Protein AF-A0AAJ6DPE8-F1 (afdb_monomer)

Foldseek 3Di:
DDADPVLLVLVVQLVVLVVQLVVDDDPSNVVSVVSNVVSVVVNLVVLVVVCVVVVNDSVVNVVVSCVSNDDPPPPPPPPPDDDDDDDDDDDDD

Sequence (93 aa):
MDIPRRLIELRRAVDAADNRYRSNSGENATVALAVWSDATAALARGIAEYAEETGTSRQELERAVEEAAGPRTPPAPRRSGPRPRHAIDNAER

Radius of gyration: 23.64 Å; Cα contacts (8 Å, |Δi|>4): 56; chains: 1; bounding box: 33×76×33 Å

Nearest PDB structures (foldseek):
  4afl-assembly3_D  TM=6.133E-01  e=2.049E+00  Homo sapiens

Mean predicted aligned error: 11.29 Å

Secondary structure (DSSP, 8-state):
-PPPHHHHHHHHHHHHHHHHHHT--THHHHHHHHHHHHHHHHHHHHHHHHHHHHT--HHHHHHHHHHHHS---PPPP----PPPP--------

Solvent-accessible surface area (backbone atoms only — not comparable to full-atom values): 5581 Å² total; per-residue (Å²): 134,88,75,62,66,67,56,32,50,31,48,48,48,25,54,53,25,48,55,49,24,77,73,39,62,72,72,56,21,56,55,26,46,51,53,23,50,53,31,45,53,52,36,54,49,54,46,48,54,52,18,66,76,68,72,44,57,56,68,61,48,54,51,51,39,48,67,71,46,44,80,85,68,70,79,72,80,78,75,74,72,84,78,84,81,84,84,87,76,93,74,91,130

Structure (mmCIF, N/CA/C/O backbone):
data_AF-A0AAJ6DPE8-F1
#
_entry.id   AF-A0AAJ6DPE8-F1
#
loop_
_atom_site.group_PDB
_atom_site.id
_atom_site.type_symbol
_atom_site.label_atom_id
_atom_site.label_alt_id
_atom_site.label_comp_id
_atom_site.label_asym_id
_atom_site.label_entity_id
_atom_site.label_seq_id
_atom_site.pdbx_PDB_ins_code
_atom_site.Cartn_x
_atom_site.Cartn_y
_atom_site.Cartn_z
_atom_site.occupancy
_atom_site.B_iso_or_equiv
_atom_site.auth_seq_id
_atom_site.auth_comp_id
_atom_site.auth_asym_id
_atom_site.auth_atom_id
_atom_site.pdbx_PDB_model_num
ATOM 1 N N . MET A 1 1 ? -10.571 -8.903 13.334 1.00 71.12 1 MET A N 1
ATOM 2 C CA . MET A 1 1 ? -10.496 -7.641 12.578 1.00 71.12 1 MET A CA 1
ATOM 3 C C . MET A 1 1 ? -10.749 -7.967 11.125 1.00 71.12 1 MET A C 1
ATOM 5 O O . MET A 1 1 ? -10.099 -8.877 10.627 1.00 71.12 1 MET A O 1
ATOM 9 N N . ASP A 1 2 ? -11.708 -7.298 10.491 1.00 85.31 2 ASP A N 1
ATOM 10 C CA . ASP A 1 2 ? -11.911 -7.425 9.047 1.00 85.31 2 ASP A CA 1
ATOM 11 C C . ASP A 1 2 ? -11.019 -6.393 8.344 1.00 85.31 2 ASP A C 1
ATOM 13 O O . ASP A 1 2 ? -11.075 -5.204 8.669 1.00 85.31 2 ASP A O 1
ATOM 17 N N . ILE A 1 3 ? -10.123 -6.854 7.470 1.00 90.19 3 ILE A N 1
ATOM 18 C CA . ILE A 1 3 ? -9.179 -5.988 6.753 1.00 90.19 3 ILE A CA 1
ATOM 19 C C . ILE A 1 3 ? -9.790 -5.664 5.389 1.00 90.19 3 ILE A C 1
ATOM 21 O O . ILE A 1 3 ? -10.068 -6.590 4.619 1.00 90.19 3 ILE A O 1
ATOM 25 N N . PRO A 1 4 ? -9.946 -4.378 5.030 1.00 92.56 4 PRO A N 1
ATOM 26 C CA . PRO A 1 4 ? -10.479 -4.002 3.735 1.00 92.56 4 PRO A CA 1
ATOM 27 C C . PRO A 1 4 ? -9.662 -4.618 2.604 1.00 92.56 4 PRO A C 1
ATOM 29 O O . PRO A 1 4 ? -8.436 -4.481 2.541 1.00 92.56 4 PRO A O 1
ATOM 32 N N . ARG A 1 5 ? -10.359 -5.232 1.644 1.00 93.44 5 ARG A N 1
ATOM 33 C CA . ARG A 1 5 ? -9.740 -5.846 0.461 1.00 93.44 5 ARG A CA 1
ATOM 34 C C . ARG A 1 5 ? -8.792 -4.893 -0.275 1.00 93.44 5 ARG A C 1
ATOM 36 O O . ARG A 1 5 ? -7.747 -5.326 -0.750 1.00 93.44 5 ARG A O 1
ATOM 43 N N . ARG A 1 6 ? -9.123 -3.598 -0.302 1.00 94.38 6 ARG A N 1
ATOM 44 C CA . ARG A 1 6 ? -8.292 -2.542 -0.892 1.00 94.38 6 ARG A CA 1
ATOM 45 C C . ARG A 1 6 ? -6.885 -2.490 -0.283 1.00 94.38 6 ARG A C 1
ATOM 47 O O . ARG A 1 6 ? -5.925 -2.354 -1.030 1.00 94.38 6 ARG A O 1
ATOM 54 N N . LEU A 1 7 ? -6.736 -2.633 1.038 1.00 95.12 7 LEU A N 1
ATOM 55 C CA . LEU A 1 7 ? -5.420 -2.604 1.695 1.00 95.12 7 LEU A CA 1
ATOM 56 C C . LEU A 1 7 ? -4.585 -3.842 1.347 1.00 95.12 7 LEU A C 1
ATOM 58 O O . LEU A 1 7 ? -3.384 -3.736 1.108 1.00 95.12 7 LEU A O 1
ATOM 62 N N . ILE A 1 8 ? -5.237 -5.003 1.237 1.00 94.81 8 ILE A N 1
ATOM 63 C CA . ILE A 1 8 ? -4.600 -6.255 0.803 1.00 94.81 8 ILE A CA 1
ATOM 64 C C . ILE A 1 8 ? -4.096 -6.124 -0.642 1.00 94.81 8 ILE A C 1
ATOM 66 O O . ILE A 1 8 ? -2.984 -6.543 -0.963 1.00 94.81 8 ILE A O 1
ATOM 70 N N . GLU A 1 9 ? -4.901 -5.538 -1.527 1.00 94.69 9 GLU A N 1
ATOM 71 C CA . GLU A 1 9 ? -4.533 -5.309 -2.928 1.00 94.69 9 GLU A CA 1
ATOM 72 C C . GLU A 1 9 ? -3.394 -4.290 -3.065 1.00 94.69 9 GLU A C 1
ATOM 74 O O . GLU A 1 9 ? -2.465 -4.527 -3.836 1.00 94.69 9 GLU A O 1
ATOM 79 N N . LEU A 1 10 ? -3.403 -3.218 -2.264 1.00 95.44 10 LEU A N 1
ATOM 80 C CA . LEU A 1 10 ? -2.303 -2.252 -2.205 1.00 95.44 10 LEU A CA 1
ATOM 81 C C . LEU A 1 10 ? -0.996 -2.902 -1.740 1.00 95.44 10 LEU A C 1
ATOM 83 O O . LEU A 1 10 ? 0.042 -2.678 -2.359 1.00 95.44 10 LEU A O 1
ATOM 87 N N . ARG A 1 11 ? -1.030 -3.764 -0.713 1.00 95.44 11 ARG A N 1
ATOM 88 C CA . ARG A 1 11 ? 0.172 -4.492 -0.276 1.00 95.44 11 ARG A CA 1
ATOM 89 C C . ARG A 1 11 ? 0.718 -5.403 -1.372 1.00 95.44 11 ARG A C 1
ATOM 91 O O . ARG A 1 11 ? 1.909 -5.364 -1.654 1.00 95.44 11 ARG A O 1
ATOM 98 N N . ARG A 1 12 ? -0.149 -6.139 -2.068 1.00 93.50 12 ARG A N 1
ATOM 99 C CA . ARG A 1 12 ? 0.27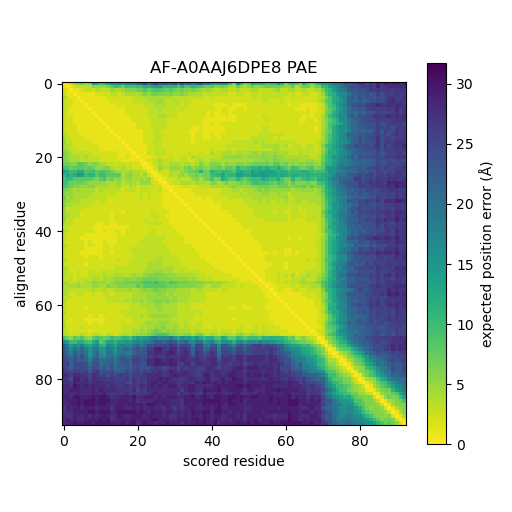4 -6.970 -3.209 1.00 93.50 12 ARG A CA 1
ATOM 100 C C . ARG A 1 12 ? 0.863 -6.150 -4.354 1.00 93.50 12 ARG A C 1
ATOM 102 O O . ARG A 1 12 ? 1.785 -6.618 -5.016 1.00 93.50 12 ARG A O 1
ATOM 109 N N . ALA A 1 13 ? 0.345 -4.947 -4.598 1.00 93.94 13 ALA A N 1
ATOM 110 C CA . ALA A 1 13 ? 0.903 -4.042 -5.597 1.00 93.94 13 ALA A CA 1
ATOM 111 C C . ALA A 1 13 ? 2.315 -3.574 -5.207 1.00 93.94 13 ALA A C 1
ATOM 113 O O . ALA A 1 13 ? 3.201 -3.572 -6.061 1.00 93.94 13 ALA A O 1
ATOM 114 N N . VAL A 1 14 ? 2.541 -3.254 -3.926 1.00 94.00 14 VAL A N 1
ATOM 115 C CA . VAL A 1 14 ? 3.877 -2.943 -3.388 1.00 94.00 14 VAL A CA 1
ATOM 116 C C . VAL A 1 14 ? 4.830 -4.119 -3.593 1.00 94.00 14 VAL A C 1
ATOM 118 O O . VAL A 1 14 ? 5.907 -3.926 -4.153 1.00 94.00 14 VAL A O 1
ATOM 121 N N . ASP A 1 15 ? 4.421 -5.334 -3.220 1.00 93.12 15 ASP A N 1
ATOM 122 C CA . ASP A 1 15 ? 5.262 -6.531 -3.348 1.00 93.12 15 ASP A CA 1
ATOM 123 C C . ASP A 1 15 ? 5.612 -6.825 -4.824 1.00 93.12 15 ASP A C 1
ATOM 125 O O . ASP A 1 15 ? 6.755 -7.138 -5.165 1.00 93.12 15 ASP A O 1
ATOM 129 N 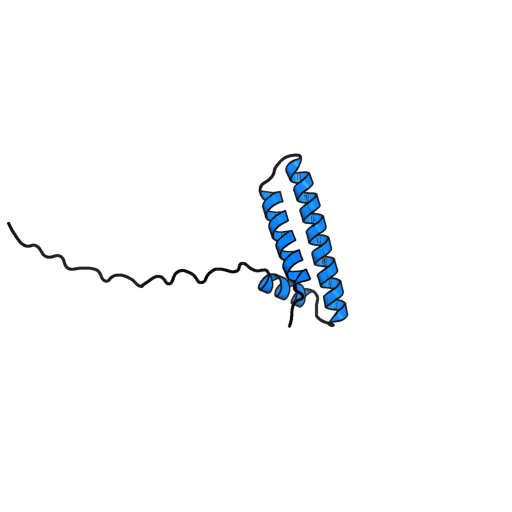N . ALA A 1 16 ? 4.645 -6.675 -5.736 1.00 91.12 16 ALA A N 1
ATOM 130 C CA . ALA A 1 16 ? 4.870 -6.842 -7.171 1.00 91.12 16 ALA A CA 1
ATOM 131 C C . ALA A 1 16 ? 5.821 -5.774 -7.745 1.00 91.12 16 ALA A C 1
ATOM 133 O O . ALA A 1 16 ? 6.677 -6.090 -8.579 1.00 91.12 16 ALA A O 1
ATOM 134 N N . ALA A 1 17 ? 5.685 -4.520 -7.302 1.00 89.88 17 ALA A N 1
ATOM 135 C CA . ALA A 1 17 ? 6.541 -3.416 -7.721 1.00 89.88 17 ALA A CA 1
ATOM 136 C C . ALA A 1 17 ? 7.973 -3.559 -7.183 1.00 89.88 17 ALA A C 1
ATOM 138 O O . ALA A 1 17 ? 8.919 -3.347 -7.939 1.00 89.88 17 ALA A O 1
ATOM 139 N N . ASP A 1 18 ? 8.142 -3.995 -5.932 1.00 89.19 18 ASP A N 1
ATOM 140 C CA . ASP A 1 18 ? 9.450 -4.291 -5.332 1.00 89.19 18 ASP A CA 1
ATOM 141 C C . ASP A 1 18 ? 10.162 -5.412 -6.101 1.00 89.19 18 ASP A C 1
ATOM 143 O O . ASP A 1 18 ? 11.311 -5.259 -6.521 1.00 89.19 18 ASP A O 1
ATOM 147 N N . ASN A 1 19 ? 9.454 -6.508 -6.402 1.00 89.69 19 ASN A N 1
ATOM 148 C CA . ASN A 1 19 ? 10.014 -7.596 -7.202 1.00 89.69 19 ASN A CA 1
ATOM 149 C C . ASN A 1 19 ? 10.444 -7.124 -8.603 1.00 89.69 19 ASN A C 1
ATOM 151 O O . ASN A 1 19 ? 11.506 -7.509 -9.101 1.00 89.69 19 ASN A O 1
ATOM 155 N N . ARG A 1 20 ? 9.647 -6.255 -9.238 1.00 87.44 20 ARG A N 1
ATOM 156 C CA . ARG A 1 20 ? 9.994 -5.658 -10.533 1.00 87.44 20 ARG A CA 1
ATOM 157 C C . ARG A 1 20 ? 11.211 -4.745 -10.421 1.00 87.44 20 ARG A C 1
ATOM 159 O O . ARG A 1 20 ? 12.086 -4.838 -11.276 1.00 87.44 20 ARG A O 1
ATOM 166 N N . TYR A 1 21 ? 11.288 -3.900 -9.397 1.00 85.38 21 TYR A N 1
ATOM 167 C CA . TYR A 1 21 ? 12.427 -3.014 -9.165 1.00 85.38 21 TYR A CA 1
ATOM 168 C C . TYR A 1 21 ? 13.726 -3.804 -9.008 1.00 85.38 21 TYR A C 1
ATOM 170 O O . TYR A 1 21 ? 14.679 -3.554 -9.741 1.00 85.38 21 TYR A O 1
ATOM 178 N N . ARG A 1 22 ? 13.729 -4.842 -8.162 1.00 86.31 22 ARG A N 1
ATOM 179 C CA . ARG A 1 22 ? 14.896 -5.719 -7.960 1.00 86.31 22 ARG A CA 1
ATOM 180 C C . ARG A 1 22 ? 15.327 -6.476 -9.218 1.00 86.31 22 ARG A C 1
ATOM 182 O O . ARG A 1 22 ? 16.490 -6.845 -9.334 1.00 86.31 22 ARG A O 1
ATOM 189 N N . SER A 1 23 ? 14.396 -6.718 -10.141 1.00 86.50 23 SER A N 1
ATOM 190 C CA . SER A 1 23 ? 14.644 -7.458 -11.386 1.00 86.50 23 SER A CA 1
ATOM 191 C C . SER A 1 23 ? 15.061 -6.570 -12.566 1.00 86.50 23 SER A C 1
ATOM 193 O O . SER A 1 23 ? 15.338 -7.096 -13.642 1.00 86.50 23 SER A O 1
ATOM 195 N N . ASN A 1 24 ? 15.071 -5.240 -12.413 1.00 84.50 24 ASN A N 1
ATOM 196 C CA . ASN A 1 24 ? 15.403 -4.296 -13.483 1.00 84.50 24 ASN A CA 1
ATOM 197 C C . ASN A 1 24 ? 16.689 -3.513 -13.182 1.00 84.50 24 ASN A C 1
ATOM 199 O O . ASN A 1 24 ? 17.105 -3.367 -12.037 1.00 84.50 24 ASN A O 1
ATOM 203 N N . SER A 1 25 ? 17.311 -2.979 -14.233 1.00 81.75 25 SER A N 1
ATOM 204 C CA . SER A 1 25 ? 18.518 -2.147 -14.170 1.00 81.75 25 SER A CA 1
ATOM 205 C C . SER A 1 25 ? 18.416 -0.960 -15.137 1.00 81.75 25 SER A C 1
ATOM 207 O O . SER A 1 25 ? 17.557 -0.936 -16.023 1.00 81.75 25 SER A O 1
ATOM 209 N N . GLY A 1 26 ? 19.265 0.057 -14.951 1.00 85.12 26 GLY A N 1
ATOM 210 C CA . GLY A 1 26 ? 19.268 1.264 -15.786 1.00 85.12 26 GLY A CA 1
ATOM 211 C C . GLY A 1 26 ? 17.954 2.052 -15.709 1.00 85.12 26 GLY A C 1
ATOM 212 O O . GLY A 1 26 ? 17.351 2.166 -14.646 1.00 85.12 26 GLY A O 1
ATOM 213 N N . GLU A 1 27 ? 17.489 2.582 -16.839 1.00 82.69 27 GLU A N 1
ATOM 214 C CA . GLU A 1 27 ? 16.261 3.391 -16.924 1.00 82.69 27 GLU A CA 1
ATOM 215 C C . GLU A 1 27 ? 15.005 2.633 -16.453 1.00 82.69 27 GLU A C 1
ATOM 217 O O . GLU A 1 27 ? 14.145 3.193 -15.770 1.00 82.69 27 GLU A O 1
ATOM 222 N N . ASN A 1 28 ? 14.945 1.322 -16.707 1.00 83.81 28 ASN A N 1
ATOM 223 C CA . ASN A 1 28 ? 13.854 0.470 -16.232 1.00 83.81 28 ASN A CA 1
ATOM 224 C C . ASN A 1 28 ? 13.813 0.362 -14.699 1.00 83.81 28 ASN A C 1
ATOM 226 O O . ASN A 1 28 ? 12.731 0.190 -14.133 1.00 83.81 28 ASN A O 1
ATOM 230 N N . ALA A 1 29 ? 14.960 0.478 -14.018 1.00 85.44 29 ALA A N 1
ATOM 231 C CA . ALA A 1 29 ? 15.007 0.503 -12.557 1.00 85.44 29 ALA A CA 1
ATOM 232 C C . ALA A 1 29 ? 14.435 1.812 -12.002 1.00 85.44 29 ALA A C 1
ATOM 234 O O . ALA A 1 29 ? 13.691 1.773 -11.029 1.00 85.44 29 ALA A O 1
ATOM 235 N N . THR A 1 30 ? 14.700 2.953 -12.647 1.00 90.00 30 THR A N 1
ATOM 236 C CA . THR A 1 30 ? 14.126 4.252 -12.254 1.00 90.00 30 THR A CA 1
ATOM 237 C C . THR A 1 30 ? 12.603 4.247 -12.360 1.00 90.00 30 THR A C 1
ATOM 239 O O . THR A 1 30 ? 11.913 4.664 -11.431 1.00 90.00 30 THR A O 1
ATOM 242 N N . VAL A 1 31 ? 12.061 3.715 -13.461 1.00 90.62 31 VAL A N 1
ATOM 243 C CA . VAL A 1 31 ? 10.607 3.571 -13.637 1.00 90.62 31 VAL A CA 1
ATOM 244 C C . VAL A 1 31 ? 10.025 2.628 -12.583 1.00 90.62 31 VAL A C 1
ATOM 246 O O . VAL A 1 31 ? 9.017 2.945 -11.955 1.00 90.62 31 VAL A O 1
ATOM 249 N N . ALA A 1 32 ? 10.665 1.481 -12.348 1.00 87.38 32 ALA A N 1
ATOM 250 C CA . ALA A 1 32 ? 10.201 0.530 -11.343 1.00 87.38 32 ALA A CA 1
ATOM 251 C C . ALA A 1 32 ? 10.270 1.098 -9.911 1.00 87.38 32 ALA A C 1
ATOM 253 O O . ALA A 1 32 ? 9.376 0.827 -9.112 1.00 87.38 32 ALA A O 1
ATOM 254 N N . LEU A 1 33 ? 11.271 1.928 -9.606 1.00 89.25 33 LEU A N 1
ATOM 255 C CA . LEU A 1 33 ? 11.405 2.619 -8.324 1.00 89.25 33 LEU A CA 1
ATOM 256 C C . LEU A 1 33 ? 10.284 3.640 -8.102 1.00 89.25 33 LEU A C 1
ATOM 258 O O . LEU A 1 33 ? 9.741 3.714 -6.999 1.00 89.25 33 LEU A O 1
ATOM 262 N N . ALA A 1 34 ? 9.916 4.406 -9.134 1.00 94.00 34 ALA A N 1
ATOM 263 C CA . ALA A 1 34 ? 8.801 5.349 -9.060 1.00 94.00 34 ALA A CA 1
ATOM 264 C C . ALA A 1 34 ? 7.483 4.615 -8.769 1.00 94.00 34 ALA A C 1
ATOM 266 O O . ALA A 1 34 ? 6.784 4.950 -7.816 1.00 94.00 34 ALA A O 1
ATOM 267 N N . VAL A 1 35 ? 7.213 3.531 -9.505 1.00 93.62 35 VAL A N 1
ATOM 268 C CA . VAL A 1 35 ? 6.023 2.691 -9.293 1.00 93.62 35 VAL A CA 1
ATOM 269 C C . VAL A 1 35 ? 5.996 2.089 -7.884 1.00 93.62 35 VAL A C 1
ATOM 271 O O . VAL A 1 35 ? 4.949 2.080 -7.237 1.00 93.62 35 VAL A O 1
ATOM 274 N N . TRP A 1 36 ? 7.135 1.602 -7.382 1.00 92.38 36 TRP A N 1
ATOM 275 C CA . TRP A 1 36 ? 7.235 1.078 -6.018 1.00 92.38 36 TRP A CA 1
ATOM 276 C C . TRP A 1 36 ? 6.984 2.159 -4.957 1.00 92.38 36 TRP A C 1
ATOM 278 O O . TRP A 1 36 ? 6.275 1.913 -3.976 1.00 92.38 36 TRP A O 1
ATOM 288 N N . SER A 1 37 ? 7.510 3.367 -5.171 1.00 94.12 37 SER A N 1
ATOM 289 C CA . SER A 1 37 ? 7.327 4.505 -4.264 1.00 94.12 37 SER A CA 1
ATOM 290 C C . SER A 1 37 ? 5.861 4.940 -4.194 1.00 94.12 37 SER A C 1
ATOM 292 O O . SER A 1 37 ? 5.318 5.091 -3.098 1.00 94.12 37 SER A O 1
ATOM 294 N N . ASP A 1 38 ? 5.193 5.059 -5.344 1.00 96.69 38 ASP A N 1
ATOM 295 C CA . ASP A 1 38 ? 3.775 5.424 -5.425 1.00 96.69 38 ASP A CA 1
ATOM 296 C C . ASP A 1 38 ? 2.878 4.372 -4.762 1.00 96.69 38 ASP A C 1
ATOM 298 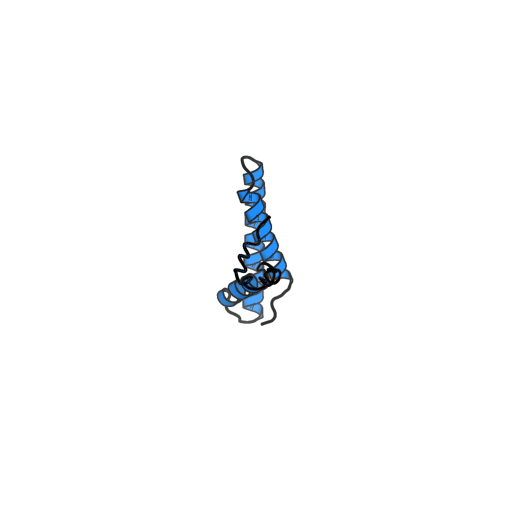O O . ASP A 1 38 ? 1.986 4.710 -3.977 1.00 96.69 38 ASP A O 1
ATOM 302 N N . ALA A 1 39 ? 3.143 3.086 -5.015 1.00 93.56 39 ALA A N 1
ATOM 303 C CA . ALA A 1 39 ? 2.414 1.989 -4.384 1.00 93.56 39 ALA A CA 1
ATOM 304 C C . ALA A 1 39 ? 2.583 2.004 -2.854 1.00 93.56 39 ALA A C 1
ATOM 306 O O . ALA A 1 39 ? 1.611 1.828 -2.115 1.00 93.56 39 ALA A O 1
ATOM 307 N N . THR A 1 40 ? 3.801 2.267 -2.372 1.00 95.31 40 THR A N 1
ATOM 308 C CA . THR A 1 40 ? 4.105 2.334 -0.936 1.00 95.31 40 THR A CA 1
ATOM 309 C C . THR A 1 40 ? 3.407 3.523 -0.277 1.00 95.31 40 THR A C 1
ATOM 311 O O . THR A 1 40 ? 2.818 3.378 0.795 1.00 95.31 40 THR A O 1
ATOM 314 N N . ALA A 1 41 ? 3.399 4.686 -0.933 1.00 97.62 41 ALA A N 1
ATOM 315 C CA . ALA A 1 41 ? 2.684 5.863 -0.451 1.00 97.62 41 ALA A CA 1
ATOM 316 C C . ALA A 1 41 ? 1.165 5.629 -0.395 1.00 97.62 41 ALA A C 1
ATOM 318 O O . ALA A 1 41 ? 0.520 6.008 0.584 1.00 97.62 41 ALA A O 1
ATOM 319 N N . ALA A 1 42 ? 0.594 4.974 -1.410 1.00 97.50 42 ALA A N 1
ATOM 320 C CA . ALA A 1 42 ? -0.825 4.633 -1.441 1.00 97.50 42 ALA A CA 1
ATOM 321 C C . ALA A 1 42 ? -1.211 3.658 -0.317 1.00 97.50 42 ALA A C 1
ATOM 323 O O . ALA A 1 42 ? -2.227 3.866 0.348 1.00 97.50 42 ALA A O 1
ATOM 324 N N . LEU A 1 43 ? -0.386 2.635 -0.061 1.00 96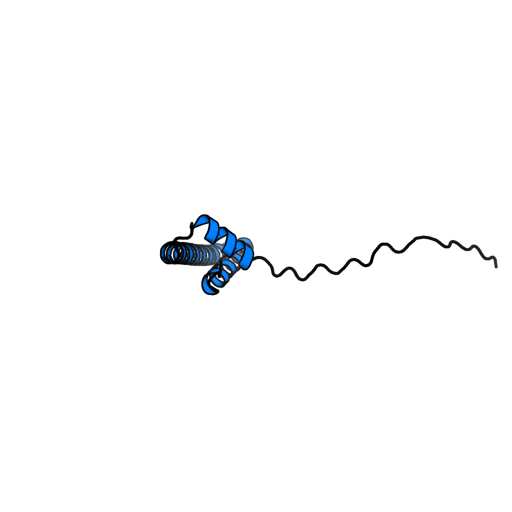.62 43 LEU A N 1
ATOM 325 C CA . LEU A 1 43 ? -0.587 1.712 1.057 1.00 96.62 43 LEU A CA 1
ATOM 326 C C . LEU A 1 43 ? -0.517 2.439 2.406 1.00 96.62 43 LEU A C 1
ATOM 328 O O . LEU A 1 43 ? -1.412 2.276 3.231 1.00 96.62 43 LEU A O 1
ATOM 332 N N . ALA A 1 44 ? 0.510 3.267 2.617 1.00 96.00 44 ALA A N 1
ATOM 333 C CA . ALA A 1 44 ? 0.692 4.001 3.868 1.00 96.00 44 ALA A CA 1
ATOM 334 C C . ALA A 1 44 ? -0.477 4.954 4.164 1.00 96.00 44 ALA A C 1
ATOM 336 O O . ALA A 1 44 ? -0.922 5.030 5.308 1.00 96.00 44 ALA A O 1
ATOM 337 N N . ARG A 1 45 ? -0.997 5.646 3.140 1.00 97.19 45 ARG A N 1
ATOM 338 C CA . ARG A 1 45 ? -2.188 6.502 3.271 1.00 97.19 45 ARG A CA 1
ATOM 339 C C . ARG A 1 45 ? -3.430 5.690 3.617 1.00 97.19 45 ARG A C 1
ATOM 341 O O . ARG A 1 45 ? -4.087 6.009 4.595 1.00 97.19 45 ARG A O 1
ATOM 348 N N . GLY A 1 46 ? -3.697 4.605 2.888 1.00 96.56 46 GLY A N 1
ATOM 349 C CA . GLY A 1 46 ? -4.868 3.765 3.157 1.00 96.56 46 GLY A CA 1
ATOM 350 C C . GLY A 1 46 ? -4.850 3.135 4.554 1.00 96.56 46 GLY A C 1
ATOM 351 O O . GLY A 1 46 ? -5.890 3.025 5.196 1.00 96.56 46 GLY A O 1
ATOM 352 N N . ILE A 1 47 ? -3.671 2.745 5.046 1.00 96.50 47 ILE A N 1
ATOM 353 C CA . ILE A 1 47 ? -3.499 2.247 6.416 1.00 96.50 47 ILE A CA 1
ATOM 354 C C . ILE A 1 47 ? -3.785 3.347 7.441 1.00 96.50 47 ILE A C 1
ATOM 356 O O . ILE A 1 47 ? -4.464 3.080 8.428 1.00 96.50 47 ILE A O 1
ATOM 360 N N . ALA A 1 48 ? -3.270 4.561 7.226 1.00 96.12 48 ALA A N 1
ATOM 361 C CA . ALA A 1 48 ? -3.504 5.684 8.130 1.00 96.12 48 ALA A CA 1
ATOM 362 C C . ALA A 1 48 ? -4.993 6.057 8.190 1.00 96.12 48 ALA A C 1
ATOM 364 O O . ALA A 1 48 ? -5.548 6.124 9.281 1.00 96.12 48 ALA A O 1
ATOM 365 N N . GLU A 1 49 ? -5.644 6.191 7.031 1.00 96.06 49 GLU A N 1
ATOM 366 C CA . GLU A 1 49 ? -7.083 6.471 6.919 1.00 96.06 49 GLU A CA 1
ATOM 367 C C . GLU A 1 49 ? -7.911 5.424 7.681 1.00 96.06 49 GLU A C 1
ATOM 369 O O . GLU A 1 49 ? -8.719 5.765 8.540 1.00 96.06 49 GLU A O 1
ATOM 374 N N . TYR A 1 50 ? -7.656 4.132 7.453 1.00 94.88 50 TYR A N 1
ATOM 375 C CA . TYR A 1 50 ? -8.431 3.076 8.109 1.00 94.88 50 TYR A CA 1
ATOM 376 C C . TYR A 1 50 ? -8.130 2.938 9.611 1.00 94.88 50 TYR A C 1
ATOM 378 O O . TYR A 1 50 ? -9.007 2.578 10.400 1.00 94.88 50 TYR A O 1
ATOM 386 N N . ALA A 1 51 ? -6.895 3.220 10.033 1.00 94.81 51 ALA A N 1
ATOM 387 C CA . ALA A 1 51 ? -6.534 3.270 11.448 1.00 94.81 51 ALA A CA 1
ATOM 388 C C . ALA A 1 51 ? -7.297 4.391 12.175 1.00 94.81 51 ALA A C 1
ATOM 390 O O . ALA A 1 51 ? -7.846 4.151 13.250 1.00 94.81 51 ALA A O 1
ATOM 391 N N . GLU A 1 52 ? -7.396 5.576 11.564 1.00 94.88 52 GLU A N 1
ATOM 392 C CA . GLU A 1 52 ? -8.181 6.701 12.087 1.00 94.88 52 GLU A CA 1
ATOM 393 C C . GLU A 1 52 ? -9.681 6.378 12.145 1.00 94.88 52 GLU A C 1
ATOM 395 O O . GLU A 1 52 ? -10.316 6.609 13.172 1.00 94.88 52 GLU A O 1
ATOM 400 N N . GLU A 1 53 ? -10.239 5.780 11.088 1.00 93.81 53 GLU A N 1
ATOM 401 C CA . GLU A 1 53 ? -11.660 5.403 11.019 1.00 93.81 53 GLU A CA 1
ATOM 402 C C . GLU A 1 53 ? -12.062 4.360 12.071 1.00 93.81 53 GLU A C 1
ATOM 404 O O . GLU A 1 53 ? -13.164 4.410 12.618 1.00 93.81 53 GLU A O 1
ATOM 409 N N . THR A 1 54 ? -11.184 3.394 12.349 1.00 92.56 54 THR A N 1
ATOM 410 C CA . THR A 1 54 ? -11.490 2.266 13.245 1.00 92.56 54 THR A CA 1
ATOM 411 C C . THR A 1 54 ? -10.985 2.450 14.673 1.00 92.56 54 THR A C 1
ATOM 413 O O . THR A 1 54 ? -11.329 1.649 15.543 1.00 92.56 54 THR A O 1
ATOM 416 N N . 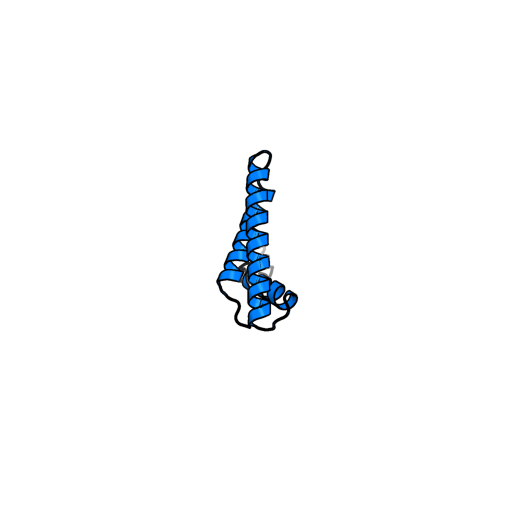GLY A 1 55 ? -10.154 3.464 14.928 1.00 93.25 55 GLY A N 1
ATOM 417 C CA . GLY A 1 55 ? -9.448 3.629 16.200 1.00 93.25 55 GLY A CA 1
ATOM 418 C C . GLY A 1 55 ? -8.397 2.542 16.468 1.00 93.25 55 GLY A C 1
ATOM 419 O O . GLY A 1 55 ? -7.963 2.375 17.607 1.00 93.25 55 GLY A O 1
ATOM 420 N N . THR A 1 56 ? -8.002 1.786 15.440 1.00 93.38 56 THR A N 1
ATOM 421 C CA . THR A 1 56 ? -6.971 0.742 15.532 1.00 93.38 56 THR A CA 1
ATOM 422 C C . THR A 1 56 ? -5.586 1.366 15.450 1.00 93.38 56 THR A C 1
ATOM 424 O O . THR A 1 56 ? -5.377 2.331 14.716 1.00 93.38 56 THR A O 1
ATOM 427 N N . SER A 1 57 ? -4.590 0.793 16.132 1.00 94.12 57 SER A N 1
ATOM 428 C CA . SER A 1 57 ? -3.218 1.244 15.922 1.00 94.12 57 SER A CA 1
ATOM 429 C C . SER A 1 57 ? -2.740 0.938 14.495 1.00 94.12 57 SER A C 1
ATOM 431 O O . SER A 1 57 ? -2.949 -0.147 13.945 1.00 94.12 57 SER A O 1
ATOM 433 N N . ARG A 1 58 ? -2.018 1.890 13.899 1.00 92.31 58 ARG A N 1
ATOM 434 C CA . ARG A 1 58 ? -1.382 1.711 12.587 1.00 92.31 58 ARG A CA 1
ATOM 435 C C . ARG A 1 58 ? -0.518 0.446 12.524 1.00 92.31 58 ARG A C 1
ATOM 437 O O . ARG A 1 58 ? -0.523 -0.247 11.514 1.00 92.31 58 ARG A O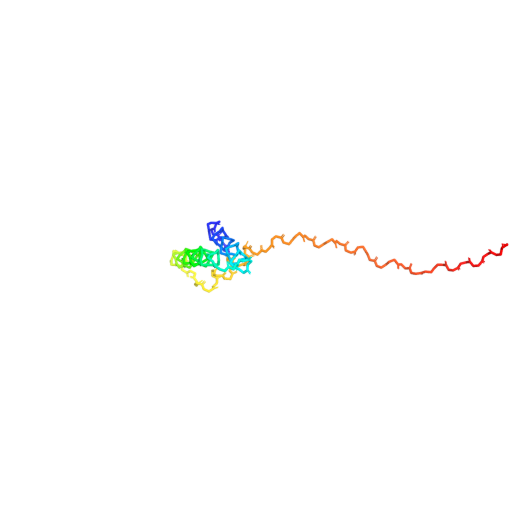 1
ATOM 444 N N . GLN A 1 59 ? 0.193 0.139 13.606 1.00 92.25 59 GLN A N 1
ATOM 445 C CA . GLN A 1 59 ? 1.127 -0.983 13.671 1.00 92.25 59 GLN A CA 1
ATOM 446 C C . GLN A 1 59 ? 0.412 -2.344 13.674 1.00 92.25 59 GLN A C 1
ATOM 448 O O . GLN A 1 59 ? 0.847 -3.274 12.995 1.00 92.25 59 GLN A O 1
ATOM 453 N N . GLU A 1 60 ? -0.715 -2.463 14.384 1.00 92.81 60 GLU A N 1
ATOM 454 C CA . GLU A 1 60 ? -1.573 -3.653 14.304 1.00 92.81 60 GLU A CA 1
ATOM 455 C C . GLU A 1 60 ? -2.149 -3.823 12.901 1.00 92.81 60 GLU A C 1
ATOM 457 O O . GLU A 1 60 ? -2.201 -4.941 12.385 1.00 92.81 60 GLU A O 1
ATOM 462 N N . LEU A 1 61 ? -2.535 -2.715 12.266 1.00 93.62 61 LEU A N 1
ATOM 463 C CA . LEU A 1 61 ? -3.093 -2.740 10.925 1.00 93.62 61 LEU A CA 1
ATOM 464 C C . LEU A 1 61 ? -2.063 -3.165 9.873 1.00 93.62 61 LEU A C 1
ATOM 466 O O . LEU A 1 61 ? -2.364 -4.003 9.028 1.00 93.62 61 LEU A O 1
ATOM 470 N N . GLU A 1 62 ? -0.843 -2.629 9.939 1.00 93.38 62 GLU A N 1
ATOM 471 C CA . GLU A 1 62 ? 0.272 -3.009 9.062 1.00 93.38 62 GLU A CA 1
ATOM 472 C C . GLU A 1 62 ? 0.541 -4.513 9.134 1.00 93.38 62 GLU A C 1
ATOM 474 O O . GLU A 1 62 ? 0.621 -5.179 8.099 1.00 93.38 62 GLU A O 1
ATOM 479 N N . ARG A 1 63 ? 0.588 -5.064 10.352 1.00 93.25 63 ARG A N 1
ATOM 480 C CA . ARG A 1 63 ? 0.777 -6.498 10.574 1.00 93.25 63 ARG A CA 1
ATOM 481 C C . ARG A 1 63 ? -0.395 -7.323 10.045 1.00 93.25 63 ARG A C 1
ATOM 483 O O . ARG A 1 63 ? -0.179 -8.329 9.379 1.00 93.25 63 ARG A O 1
ATOM 490 N N . ALA A 1 64 ? -1.632 -6.908 10.302 1.00 93.25 64 ALA A N 1
ATOM 491 C CA . ALA A 1 64 ? -2.807 -7.631 9.827 1.0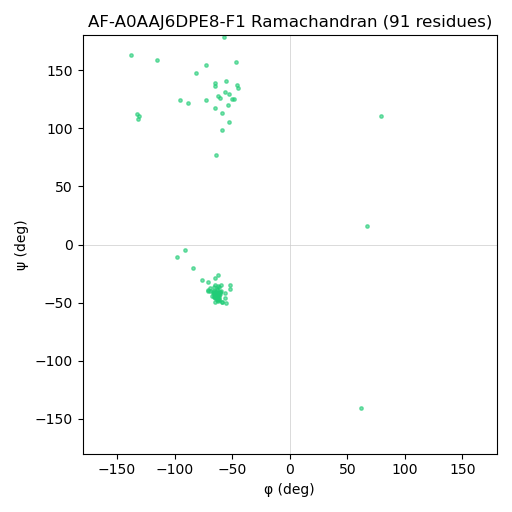0 93.25 64 ALA A CA 1
ATOM 492 C C . ALA A 1 64 ? -2.925 -7.606 8.291 1.00 93.25 64 ALA A C 1
ATOM 494 O O . ALA A 1 64 ? -3.298 -8.608 7.679 1.00 93.25 64 ALA A O 1
ATOM 495 N N . VAL A 1 65 ? -2.561 -6.489 7.652 1.00 93.69 65 VAL A N 1
ATOM 496 C CA . VAL A 1 65 ? -2.468 -6.384 6.190 1.00 93.69 65 VAL A CA 1
ATOM 497 C C . VAL A 1 65 ? -1.367 -7.294 5.650 1.00 93.69 65 VAL A C 1
ATOM 499 O O . VAL A 1 65 ? -1.595 -7.976 4.655 1.00 93.69 65 VAL A O 1
ATOM 502 N N . GLU A 1 66 ? -0.200 -7.345 6.293 1.00 92.38 66 GLU A N 1
ATOM 503 C CA . GLU A 1 66 ? 0.889 -8.251 5.917 1.00 92.38 66 GLU A CA 1
ATOM 504 C C . GLU A 1 66 ? 0.484 -9.728 6.038 1.00 92.38 66 GLU A C 1
ATOM 506 O O . GLU A 1 66 ? 0.659 -10.490 5.086 1.00 92.38 66 GLU A O 1
ATOM 511 N N . GLU A 1 67 ? -0.136 -10.123 7.152 1.00 91.75 67 GLU A N 1
ATOM 512 C CA . GLU A 1 67 ? -0.651 -11.481 7.367 1.00 91.75 67 GLU A CA 1
ATOM 513 C C . GLU A 1 67 ? -1.718 -11.857 6.318 1.00 91.75 67 GLU A C 1
ATOM 515 O O . GLU A 1 67 ? -1.704 -12.966 5.782 1.00 91.75 67 GLU A O 1
ATOM 520 N N . ALA A 1 68 ? -2.615 -10.928 5.965 1.00 91.25 68 ALA A N 1
ATOM 521 C CA . ALA A 1 68 ? -3.675 -11.153 4.978 1.00 91.25 68 ALA A CA 1
ATOM 522 C C . ALA A 1 68 ? -3.182 -11.130 3.515 1.00 91.25 68 ALA A C 1
ATOM 524 O O . ALA A 1 68 ? -3.762 -11.786 2.638 1.00 91.25 68 ALA A O 1
ATOM 525 N N . ALA A 1 69 ? -2.135 -10.355 3.229 1.00 89.00 69 ALA A N 1
ATOM 526 C CA . ALA A 1 69 ? -1.517 -10.256 1.910 1.00 89.00 69 ALA A CA 1
ATOM 527 C C . ALA A 1 69 ? -0.500 -11.367 1.640 1.00 89.00 69 ALA A C 1
ATOM 529 O O . ALA A 1 69 ? -0.233 -11.634 0.463 1.00 89.00 69 ALA A O 1
ATOM 530 N N . GLY A 1 70 ? 0.010 -12.005 2.702 1.00 81.00 70 GLY A N 1
ATOM 531 C CA . GLY A 1 70 ? 0.997 -13.075 2.668 1.00 81.00 70 GLY A CA 1
ATOM 532 C C . GLY A 1 70 ? 0.690 -14.162 1.635 1.00 81.00 70 GLY A C 1
ATOM 533 O O . GLY A 1 70 ? -0.460 -14.329 1.200 1.00 81.00 70 GLY A O 1
ATOM 534 N N . PRO A 1 71 ? 1.722 -14.908 1.198 1.00 57.31 71 PRO A N 1
ATOM 535 C CA . PRO A 1 71 ? 1.564 -15.897 0.149 1.00 57.31 71 PRO A CA 1
ATOM 536 C C . PRO A 1 71 ? 0.424 -16.836 0.535 1.00 57.31 71 PRO A C 1
ATOM 538 O O . PRO A 1 71 ? 0.406 -17.395 1.632 1.00 57.31 71 PRO A O 1
ATOM 541 N N . ARG A 1 72 ? -0.527 -17.041 -0.384 1.00 53.88 72 ARG A N 1
ATOM 542 C CA . ARG A 1 72 ? -1.359 -18.244 -0.356 1.00 53.88 72 ARG A CA 1
ATOM 543 C C . ARG A 1 72 ? -0.411 -19.411 -0.586 1.00 53.88 72 ARG A C 1
ATOM 545 O O . ARG A 1 72 ? -0.291 -19.893 -1.707 1.00 53.88 72 ARG A O 1
ATOM 552 N N . THR A 1 73 ? 0.332 -19.804 0.439 1.00 41.50 73 THR A N 1
ATOM 553 C CA . THR A 1 73 ? 1.154 -20.998 0.418 1.00 41.50 73 THR A CA 1
ATOM 554 C C . THR A 1 73 ? 0.166 -22.127 0.148 1.00 41.50 73 THR A C 1
ATOM 556 O O . THR A 1 73 ? -0.722 -22.344 0.980 1.00 41.50 73 THR A O 1
ATOM 559 N N . PRO A 1 74 ? 0.213 -22.811 -1.011 1.00 41.84 74 PRO A N 1
ATOM 560 C CA . PRO A 1 74 ? -0.541 -24.045 -1.130 1.00 41.84 74 PRO A CA 1
ATOM 561 C C . PRO A 1 74 ? -0.091 -24.942 0.032 1.00 41.84 74 PRO A C 1
ATOM 563 O O . PRO A 1 74 ? 1.099 -24.918 0.374 1.00 41.84 74 PRO A O 1
ATOM 566 N N . PRO A 1 75 ? -1.000 -25.689 0.687 1.00 43.09 75 PRO A N 1
ATOM 567 C CA . PRO A 1 75 ? -0.590 -26.628 1.719 1.00 43.09 75 PRO A CA 1
ATOM 568 C C . PRO A 1 75 ? 0.537 -27.481 1.139 1.00 43.09 75 PRO A C 1
ATOM 570 O O . PRO A 1 75 ? 0.394 -28.031 0.045 1.00 43.09 75 PRO A O 1
ATOM 573 N N . ALA A 1 76 ? 1.677 -27.512 1.836 1.00 49.97 76 ALA A N 1
ATOM 574 C CA . ALA A 1 76 ? 2.838 -28.282 1.418 1.00 49.97 76 ALA A CA 1
ATOM 575 C C . ALA A 1 76 ? 2.377 -29.689 1.003 1.00 49.97 76 ALA A C 1
ATOM 577 O O . ALA A 1 76 ? 1.530 -30.262 1.704 1.00 49.97 76 ALA A O 1
ATOM 578 N N . PRO A 1 77 ? 2.881 -30.260 -0.111 1.00 47.41 77 PRO A N 1
ATOM 579 C CA . PRO A 1 77 ? 2.539 -31.628 -0.458 1.00 47.41 77 PRO A CA 1
ATOM 580 C C . PRO A 1 77 ? 2.858 -32.480 0.764 1.00 47.41 77 PRO A C 1
ATOM 582 O O . PRO A 1 77 ? 3.989 -32.468 1.256 1.00 47.41 77 PRO A O 1
ATOM 585 N N . ARG A 1 78 ? 1.835 -33.155 1.302 1.00 49.28 78 ARG A N 1
ATOM 586 C CA . ARG A 1 78 ? 2.001 -34.099 2.402 1.00 49.28 78 ARG A CA 1
ATOM 587 C C . ARG A 1 78 ? 3.088 -35.069 1.960 1.00 49.28 78 ARG A C 1
ATOM 589 O O . ARG A 1 78 ? 2.845 -35.899 1.090 1.00 49.28 78 ARG A O 1
ATOM 596 N N . ARG A 1 79 ? 4.294 -34.930 2.517 1.00 49.12 79 ARG A N 1
ATOM 597 C CA . ARG A 1 79 ? 5.346 -35.935 2.404 1.00 49.12 79 ARG A CA 1
ATOM 598 C C . ARG A 1 79 ? 4.759 -37.207 2.998 1.00 49.12 79 ARG A C 1
ATOM 600 O O . ARG A 1 79 ? 4.696 -37.358 4.215 1.00 49.12 79 ARG A O 1
ATOM 607 N N . SER A 1 80 ? 4.273 -38.084 2.128 1.00 54.22 80 SER A N 1
ATOM 608 C CA . SER 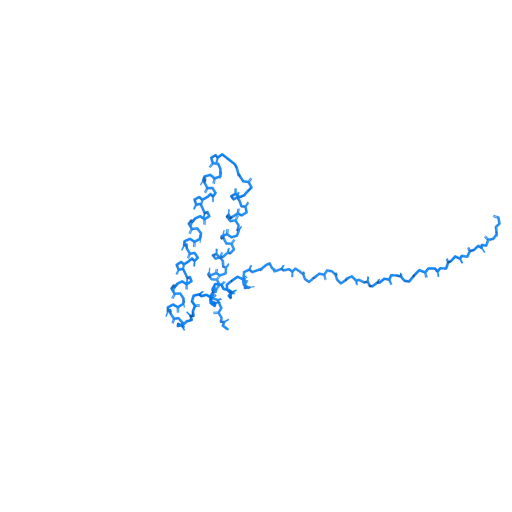A 1 80 ? 4.071 -39.490 2.436 1.00 54.22 80 SER A CA 1
ATOM 609 C C . SER A 1 80 ? 5.366 -39.979 3.080 1.00 54.22 80 SER A C 1
ATOM 611 O O . SER A 1 80 ? 6.450 -39.724 2.552 1.00 54.22 80 SER A O 1
ATOM 613 N N . GLY A 1 81 ? 5.236 -40.545 4.278 1.00 49.41 81 GLY A N 1
ATOM 614 C CA . GLY A 1 81 ? 6.334 -40.862 5.184 1.00 49.41 81 GLY A CA 1
ATOM 615 C C . GLY A 1 81 ? 7.410 -41.787 4.600 1.00 49.41 81 GLY A C 1
ATOM 616 O O . GLY A 1 81 ? 7.326 -42.235 3.454 1.00 49.41 81 GLY A O 1
ATOM 617 N N . PRO A 1 82 ? 8.457 -42.072 5.389 1.00 52.25 82 PRO A N 1
ATOM 618 C CA . PRO A 1 82 ? 9.606 -42.828 4.921 1.00 52.25 82 PRO A CA 1
ATOM 619 C C . PRO A 1 82 ? 9.163 -44.234 4.505 1.00 52.25 82 PRO A C 1
ATOM 621 O O . PRO A 1 82 ? 8.516 -44.942 5.275 1.00 52.25 82 PRO A O 1
ATOM 624 N N . ARG A 1 83 ? 9.526 -44.650 3.286 1.00 57.50 83 ARG A N 1
ATOM 625 C CA . ARG A 1 83 ? 9.455 -46.064 2.900 1.00 57.50 83 ARG A CA 1
ATOM 626 C C . ARG A 1 83 ? 10.374 -46.852 3.844 1.00 57.50 83 ARG A C 1
ATOM 628 O O . ARG A 1 83 ? 11.551 -46.490 3.934 1.00 57.50 83 ARG A O 1
ATOM 635 N N . PRO A 1 84 ? 9.898 -47.900 4.535 1.00 55.88 84 PRO A N 1
ATOM 636 C CA . PRO A 1 84 ? 10.795 -48.770 5.277 1.00 55.88 84 PRO A CA 1
ATOM 637 C C . PRO A 1 84 ? 11.734 -49.494 4.301 1.00 55.88 84 PRO A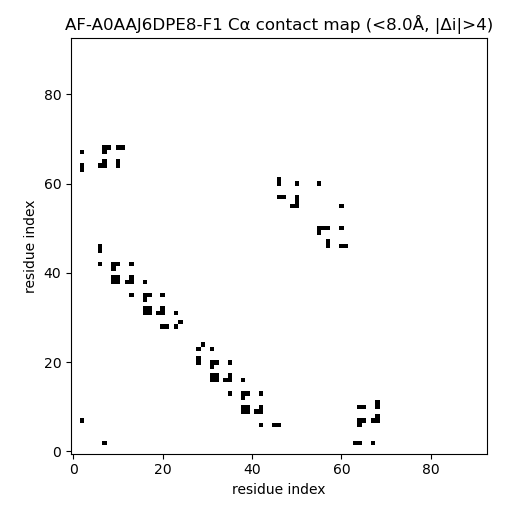 C 1
ATOM 639 O O . PRO A 1 84 ? 11.329 -49.934 3.223 1.00 55.88 84 PRO A O 1
ATOM 642 N N . ARG A 1 85 ? 13.016 -49.545 4.676 1.00 56.94 85 ARG A N 1
ATOM 643 C CA . ARG A 1 85 ? 14.086 -50.271 3.982 1.00 56.94 85 ARG A CA 1
ATOM 644 C C . ARG A 1 85 ? 13.950 -51.787 4.183 1.00 56.94 85 ARG A C 1
ATOM 646 O O . ARG A 1 85 ? 13.521 -52.224 5.242 1.00 56.94 85 ARG A O 1
ATOM 653 N N . HIS A 1 86 ? 14.508 -52.510 3.209 1.00 49.12 86 HIS A N 1
ATOM 654 C CA . HIS A 1 86 ? 14.969 -53.905 3.220 1.00 49.12 86 HIS A CA 1
ATOM 655 C C . HIS A 1 86 ? 13.942 -55.039 3.083 1.00 49.12 86 HIS A C 1
ATOM 657 O O . HIS A 1 86 ? 13.282 -55.427 4.035 1.00 49.12 86 HIS A O 1
ATOM 663 N N . ALA A 1 87 ? 14.007 -55.701 1.926 1.00 50.97 87 ALA A N 1
ATOM 664 C CA . ALA A 1 87 ? 14.370 -57.114 1.888 1.00 50.97 87 ALA A CA 1
ATOM 665 C C . ALA A 1 87 ? 15.465 -57.288 0.823 1.00 50.97 87 ALA A C 1
ATOM 667 O O . ALA A 1 87 ? 15.254 -57.040 -0.362 1.00 50.97 87 ALA A O 1
ATOM 668 N N . ILE A 1 88 ? 16.671 -57.592 1.297 1.00 56.53 88 ILE A N 1
ATOM 669 C CA . ILE A 1 88 ? 17.694 -58.284 0.519 1.00 56.53 88 ILE A CA 1
ATOM 670 C C . ILE A 1 88 ? 17.186 -59.721 0.447 1.00 56.53 88 ILE A C 1
ATOM 672 O O . ILE A 1 88 ? 16.960 -60.300 1.504 1.00 56.53 88 ILE A O 1
ATOM 676 N N . ASP A 1 89 ? 17.022 -60.279 -0.747 1.00 48.06 89 ASP A N 1
ATOM 677 C CA . ASP A 1 89 ? 16.986 -61.730 -0.896 1.00 48.06 89 ASP A CA 1
ATOM 678 C C . ASP A 1 89 ? 17.924 -62.128 -2.033 1.00 48.06 89 ASP A C 1
ATOM 680 O O . ASP A 1 89 ? 17.699 -61.834 -3.208 1.00 48.06 89 ASP A O 1
ATOM 684 N N . ASN A 1 90 ? 19.038 -62.727 -1.619 1.00 50.00 90 ASN A N 1
ATOM 685 C CA . ASN A 1 90 ? 19.872 -63.570 -2.453 1.00 50.00 90 ASN A CA 1
ATOM 686 C C . ASN A 1 90 ? 19.034 -64.799 -2.810 1.00 50.00 90 ASN A C 1
ATOM 688 O O . ASN A 1 90 ? 18.715 -65.590 -1.927 1.00 50.00 90 ASN A O 1
ATOM 692 N N . ALA A 1 91 ? 18.749 -65.007 -4.088 1.00 49.59 91 ALA A N 1
ATOM 693 C CA . ALA A 1 91 ? 18.375 -66.323 -4.574 1.00 49.59 91 ALA A CA 1
ATOM 694 C C . ALA A 1 91 ? 19.178 -66.613 -5.838 1.00 49.59 91 ALA A C 1
ATOM 696 O O . ALA A 1 91 ? 19.059 -65.941 -6.860 1.00 49.59 91 ALA A O 1
ATOM 697 N N . GLU A 1 92 ? 20.052 -67.592 -5.672 1.00 49.09 92 GLU A N 1
ATOM 698 C CA . GLU A 1 92 ? 20.931 -68.212 -6.644 1.00 49.09 92 GLU A CA 1
ATOM 699 C C . GLU A 1 92 ? 20.226 -68.526 -7.973 1.00 49.09 92 GLU A C 1
ATOM 701 O O . GLU A 1 92 ? 19.145 -69.124 -7.977 1.00 49.09 92 GLU A O 1
ATOM 706 N N . ARG A 1 93 ? 20.884 -68.202 -9.095 1.00 47.75 93 ARG A N 1
ATOM 707 C CA . ARG A 1 93 ? 21.097 -69.115 -10.232 1.00 47.75 93 ARG A CA 1
ATOM 708 C C . ARG A 1 93 ? 22.048 -68.536 -11.269 1.00 47.75 93 ARG A C 1
ATOM 710 O O . ARG A 1 93 ? 21.880 -67.352 -11.628 1.00 47.75 93 ARG A O 1
#

pLDDT: mean 81.46, std 18.37, range [41.5, 97.62]